Protein AF-A0A8T7BFE9-F1 (afdb_monomer_lite)

pLDDT: mean 94.07, std 6.07, range [50.09, 98.31]

Secondary structure (DSSP, 8-state):
--HHHHHHHHTT-BHHHHHHHHHHHS-TTTHHHHHHHHHTTS-HHHHHHHHHHHHHHGGGGSSHHHHHSBHHHHHHHHHHHHHHHHHHTT----HHHHHHHHHHHHHHHHHHHTT-HHHHHHHH-TT--

Sequence (129 aa):
MDLDKIKQQYQGATLAELINSHMKTLYKEILPQVIRGTLIEFETDQIKRLEPYIDEYINNWQNPDVLGNDLAEIYEQAIADTRSFIELNNISLSDKRIFDVFHVTTLKLTQQAYHNPKLMELIKNPHSN

Structure (mmCIF, N/CA/C/O backbone):
data_AF-A0A8T7BFE9-F1
#
_entry.id   AF-A0A8T7BFE9-F1
#
loop_
_atom_site.group_PDB
_atom_site.id
_atom_site.type_symbol
_atom_site.label_atom_id
_atom_site.label_alt_id
_atom_site.label_comp_id
_atom_site.label_asym_id
_atom_site.label_entity_id
_atom_site.label_seq_id
_atom_site.pdbx_PDB_ins_code
_atom_site.Cartn_x
_atom_site.Cartn_y
_atom_site.Cartn_z
_atom_site.occupancy
_atom_site.B_iso_or_equiv
_atom_site.auth_seq_id
_atom_site.auth_comp_id
_atom_site.auth_asym_id
_atom_site.auth_atom_id
_atom_site.pdbx_PDB_model_num
ATOM 1 N N . MET A 1 1 ? 11.015 -14.024 -3.332 1.00 86.31 1 MET A N 1
ATOM 2 C CA . MET A 1 1 ? 10.023 -13.770 -2.266 1.00 86.31 1 MET A CA 1
ATOM 3 C C . MET A 1 1 ? 8.718 -14.383 -2.735 1.00 86.31 1 MET A C 1
ATOM 5 O O . MET A 1 1 ? 8.504 -14.377 -3.936 1.00 86.31 1 MET A O 1
ATOM 9 N N . ASP A 1 2 ? 7.919 -14.952 -1.843 1.00 91.50 2 ASP A N 1
ATOM 10 C CA . ASP A 1 2 ? 6.710 -15.704 -2.197 1.00 91.50 2 ASP A CA 1
ATOM 11 C C . ASP A 1 2 ? 5.479 -14.890 -1.769 1.00 91.50 2 ASP A C 1
ATOM 13 O O . ASP A 1 2 ? 5.242 -14.721 -0.571 1.00 91.50 2 ASP A O 1
ATOM 17 N N . LEU A 1 3 ? 4.772 -14.310 -2.744 1.00 92.62 3 LEU A N 1
ATOM 18 C CA . LEU A 1 3 ? 3.634 -13.415 -2.496 1.00 92.62 3 LEU A CA 1
ATOM 19 C C . LEU A 1 3 ? 2.436 -14.171 -1.911 1.00 92.62 3 LEU A C 1
ATOM 21 O O . LEU A 1 3 ? 1.738 -13.632 -1.056 1.00 92.62 3 LEU A O 1
ATOM 25 N N . ASP A 1 4 ? 2.251 -15.439 -2.282 1.00 92.75 4 ASP A N 1
ATOM 26 C CA . ASP A 1 4 ? 1.154 -16.256 -1.762 1.00 92.75 4 ASP A CA 1
ATOM 27 C C . ASP A 1 4 ? 1.360 -16.552 -0.278 1.00 92.75 4 ASP A C 1
ATOM 29 O O . ASP A 1 4 ? 0.429 -16.443 0.520 1.00 92.75 4 ASP A O 1
ATOM 33 N N . LYS A 1 5 ? 2.600 -16.846 0.137 1.00 93.25 5 LYS A N 1
ATOM 34 C CA . LYS A 1 5 ? 2.920 -17.000 1.566 1.00 93.25 5 LYS A CA 1
ATOM 35 C C . LYS A 1 5 ? 2.712 -15.718 2.360 1.00 93.25 5 LYS A C 1
ATOM 37 O O . LYS A 1 5 ? 2.290 -15.797 3.508 1.00 93.25 5 LYS A O 1
ATOM 42 N N . ILE A 1 6 ? 3.002 -14.557 1.774 1.00 93.56 6 ILE A N 1
ATOM 43 C CA . ILE A 1 6 ? 2.767 -13.264 2.428 1.00 93.56 6 ILE A CA 1
ATOM 44 C C . ILE A 1 6 ? 1.268 -13.007 2.576 1.00 93.56 6 ILE A C 1
ATOM 46 O O . ILE A 1 6 ? 0.833 -12.634 3.661 1.00 93.56 6 ILE A O 1
ATOM 50 N N . LYS A 1 7 ? 0.463 -13.298 1.546 1.00 94.62 7 LYS A N 1
ATOM 51 C CA . LYS A 1 7 ? -1.002 -13.227 1.632 1.00 94.62 7 LYS A CA 1
ATOM 52 C C . LYS A 1 7 ? -1.532 -14.014 2.835 1.00 94.62 7 LYS A C 1
ATOM 54 O O . LYS A 1 7 ? -2.339 -13.494 3.595 1.00 94.62 7 LYS A O 1
ATOM 59 N N . GLN A 1 8 ? -1.042 -15.240 3.049 1.00 94.69 8 GLN A N 1
ATOM 60 C CA . GLN A 1 8 ? -1.455 -16.058 4.200 1.00 94.69 8 GLN A CA 1
ATOM 61 C C . GLN A 1 8 ? -1.099 -15.416 5.551 1.00 94.69 8 GLN A C 1
ATOM 63 O O . GLN A 1 8 ? -1.831 -15.592 6.517 1.00 94.69 8 GLN A O 1
ATOM 68 N N . GLN A 1 9 ? -0.002 -14.655 5.636 1.00 93.94 9 GLN A N 1
ATOM 69 C CA . GLN A 1 9 ? 0.392 -13.959 6.870 1.00 93.94 9 GLN A CA 1
ATOM 70 C C . GLN A 1 9 ? -0.526 -12.782 7.219 1.00 93.94 9 GLN A C 1
ATOM 72 O O . GLN A 1 9 ? -0.526 -12.344 8.367 1.00 93.94 9 GLN A O 1
ATOM 77 N N . TYR A 1 10 ? -1.286 -12.270 6.250 1.00 95.44 10 TYR A N 1
ATOM 78 C CA . TYR A 1 10 ? -2.199 -11.145 6.438 1.00 95.44 10 TYR A CA 1
ATOM 79 C C . TYR A 1 10 ? -3.642 -11.549 6.747 1.00 95.44 10 TYR A C 1
ATOM 81 O O . TYR A 1 10 ? -4.444 -10.680 7.078 1.00 95.44 10 TYR A O 1
ATOM 89 N N . GLN A 1 11 ? -3.973 -12.840 6.678 1.00 95.00 11 GLN A N 1
ATOM 90 C CA . GLN A 1 11 ? -5.331 -13.318 6.940 1.00 95.00 11 GLN A CA 1
ATOM 91 C C . GLN A 1 11 ? -5.793 -12.991 8.360 1.00 95.00 11 GLN A C 1
ATOM 93 O O . GLN A 1 11 ? -5.071 -13.223 9.333 1.00 95.00 11 GLN A O 1
ATOM 98 N N . GLY A 1 12 ? -7.028 -12.504 8.471 1.00 93.50 12 GLY A N 1
ATOM 99 C CA . GLY A 1 12 ? -7.676 -12.194 9.741 1.00 93.50 12 GLY A CA 1
ATOM 100 C C . GLY A 1 12 ? -7.223 -10.887 10.391 1.00 93.50 12 GLY A C 1
ATOM 101 O O . GLY A 1 12 ? -7.741 -10.551 11.453 1.00 93.50 12 GLY A O 1
ATOM 102 N N . ALA A 1 13 ? -6.284 -10.159 9.781 1.00 96.44 13 ALA A N 1
ATOM 103 C CA . ALA A 1 13 ? -5.974 -8.780 10.140 1.00 96.44 13 ALA A CA 1
ATOM 104 C C . ALA A 1 13 ? -6.679 -7.825 9.174 1.00 96.44 13 ALA A C 1
ATOM 106 O O . ALA A 1 13 ? -6.966 -8.184 8.038 1.00 96.44 13 ALA A O 1
ATOM 107 N N . THR A 1 14 ? -6.901 -6.589 9.597 1.00 97.56 14 THR A N 1
ATOM 108 C CA . THR A 1 14 ? -7.450 -5.517 8.757 1.00 97.56 14 THR A CA 1
ATOM 109 C C . THR A 1 14 ? -6.370 -4.523 8.332 1.00 97.56 14 THR A C 1
ATOM 111 O O . THR A 1 14 ? -5.308 -4.408 8.960 1.00 97.56 14 THR A O 1
ATOM 114 N N . LEU A 1 15 ? -6.639 -3.742 7.281 1.00 97.44 15 LEU A N 1
ATOM 115 C CA . LEU A 1 15 ? -5.752 -2.638 6.901 1.00 97.44 15 LEU A CA 1
ATOM 116 C C . LEU A 1 15 ? -5.613 -1.618 8.040 1.00 97.44 15 LEU A C 1
ATOM 118 O O . LEU A 1 15 ? -4.502 -1.174 8.334 1.00 97.44 15 LEU A O 1
ATOM 122 N N . ALA A 1 16 ? -6.708 -1.290 8.728 1.00 97.25 16 ALA A N 1
ATOM 123 C CA . ALA A 1 16 ? -6.684 -0.408 9.890 1.00 97.25 16 ALA A CA 1
ATOM 124 C C . ALA A 1 16 ? -5.740 -0.914 10.996 1.00 97.25 16 ALA A C 1
ATOM 126 O O . ALA A 1 16 ? -4.972 -0.131 11.561 1.00 97.25 16 ALA A O 1
ATOM 127 N N . GLU A 1 17 ? -5.746 -2.213 11.302 1.00 97.38 17 GLU A N 1
ATOM 128 C CA . GLU A 1 17 ? -4.844 -2.807 12.297 1.00 97.38 17 GLU A CA 1
ATOM 129 C C . GLU A 1 17 ? -3.375 -2.726 11.881 1.00 97.38 17 GLU A C 1
ATOM 131 O O . GLU A 1 17 ? -2.527 -2.391 12.716 1.00 97.38 17 GLU A O 1
ATOM 136 N N . LEU A 1 18 ? -3.065 -2.949 10.599 1.00 97.19 18 LEU A N 1
ATOM 137 C CA . LEU A 1 18 ? -1.708 -2.777 10.079 1.00 97.19 18 LEU A CA 1
ATOM 138 C C . LEU A 1 18 ? -1.227 -1.332 10.246 1.00 97.19 18 LEU A C 1
ATOM 140 O O . LEU A 1 18 ? -0.138 -1.102 10.774 1.00 97.19 18 LEU A O 1
ATOM 144 N N . ILE A 1 19 ? -2.042 -0.351 9.850 1.00 97.06 19 ILE A N 1
ATOM 145 C CA . ILE A 1 19 ? -1.670 1.063 9.978 1.00 97.06 19 ILE A CA 1
ATOM 146 C C . ILE A 1 19 ? -1.527 1.454 11.452 1.00 97.06 19 ILE A C 1
ATOM 148 O O . ILE A 1 19 ? -0.543 2.093 11.822 1.00 97.06 19 ILE A O 1
ATOM 152 N N . ASN A 1 20 ? -2.428 1.006 12.329 1.00 95.25 20 ASN A N 1
ATOM 153 C CA . ASN A 1 20 ? -2.288 1.213 13.771 1.00 95.25 20 ASN A CA 1
ATOM 154 C C . ASN A 1 20 ? -1.001 0.578 14.330 1.00 95.25 20 ASN A C 1
ATOM 156 O O . ASN A 1 20 ? -0.361 1.161 15.208 1.00 95.25 20 ASN A O 1
ATOM 160 N N . SER A 1 21 ? -0.597 -0.594 13.834 1.00 95.50 21 SER A N 1
ATOM 161 C CA . SER A 1 21 ? 0.668 -1.241 14.199 1.00 95.50 21 SER A CA 1
ATOM 162 C C . SER A 1 21 ? 1.879 -0.414 13.755 1.00 95.50 21 SER A C 1
ATOM 164 O O . SER A 1 21 ? 2.780 -0.154 14.560 1.00 95.50 21 SER A O 1
ATOM 166 N N . HIS A 1 22 ? 1.873 0.097 12.519 1.00 95.56 22 HIS A N 1
ATOM 167 C CA . HIS A 1 22 ? 2.895 1.035 12.052 1.00 95.56 22 HIS A CA 1
ATOM 168 C C . HIS A 1 22 ? 2.953 2.278 12.934 1.00 95.56 22 HIS A C 1
ATOM 170 O O . HIS A 1 22 ? 4.030 2.655 13.372 1.00 95.56 22 HIS A O 1
ATOM 176 N N . MET A 1 23 ? 1.814 2.879 13.281 1.00 93.12 23 MET A N 1
ATOM 177 C CA . MET A 1 23 ? 1.792 4.090 14.109 1.00 93.12 23 MET A CA 1
ATOM 178 C C . MET A 1 23 ? 2.303 3.874 15.543 1.00 93.12 23 MET A C 1
ATOM 180 O O . MET A 1 23 ? 2.719 4.828 16.202 1.00 93.12 23 MET A O 1
ATOM 184 N N . LYS A 1 24 ? 2.258 2.636 16.050 1.00 91.69 24 LYS A N 1
ATOM 185 C CA . LYS A 1 24 ? 2.822 2.262 17.358 1.00 91.69 24 LYS A CA 1
ATOM 186 C C . LYS A 1 24 ? 4.335 2.042 17.312 1.00 91.69 24 LYS A C 1
ATOM 188 O O . LYS A 1 24 ? 4.982 2.140 18.351 1.00 91.69 24 LYS A O 1
ATOM 193 N N . THR A 1 25 ? 4.884 1.702 16.148 1.00 90.00 25 THR A N 1
ATOM 194 C CA . THR A 1 25 ? 6.267 1.213 15.995 1.00 90.00 25 THR A CA 1
ATOM 195 C C . THR A 1 25 ? 7.170 2.165 15.213 1.00 90.00 25 THR A C 1
ATOM 197 O O . THR A 1 25 ? 8.373 2.208 15.458 1.00 90.00 25 THR A O 1
ATOM 200 N N . LEU A 1 26 ? 6.605 2.950 14.298 1.00 89.19 26 LEU A N 1
ATOM 201 C CA . LEU A 1 26 ? 7.293 3.910 13.448 1.00 89.19 26 LEU A CA 1
ATOM 202 C C . LEU A 1 26 ? 6.890 5.324 13.848 1.00 89.19 26 LEU A C 1
ATOM 204 O O . LEU A 1 26 ? 5.716 5.675 13.831 1.00 89.19 26 LEU A O 1
ATOM 208 N N . TYR A 1 27 ? 7.875 6.160 14.160 1.00 87.88 27 TYR A N 1
ATOM 209 C CA . TYR A 1 27 ? 7.638 7.573 14.430 1.00 87.88 27 TYR A CA 1
ATOM 210 C C . TYR A 1 27 ? 7.393 8.356 13.135 1.00 87.88 27 TYR A C 1
ATOM 212 O O . TYR A 1 27 ? 7.924 8.037 12.066 1.00 87.88 27 TYR A O 1
ATOM 220 N N . LYS A 1 28 ? 6.624 9.440 13.237 1.00 87.38 28 LYS A N 1
ATOM 221 C CA . LYS A 1 28 ? 6.295 10.322 12.111 1.00 87.38 28 LYS A CA 1
ATOM 222 C C . LYS A 1 28 ? 7.544 10.813 11.368 1.00 87.38 28 LYS A C 1
ATOM 224 O O . LYS A 1 28 ? 7.543 10.906 10.143 1.00 87.38 28 LYS A O 1
ATOM 229 N N . GLU A 1 29 ? 8.608 11.107 12.106 1.00 89.81 29 GLU A N 1
ATOM 230 C CA . GLU A 1 29 ? 9.865 11.670 11.614 1.00 89.81 29 GLU A CA 1
ATOM 231 C C . GLU A 1 29 ? 10.700 10.660 10.815 1.00 89.81 29 GLU A C 1
ATOM 233 O O . GLU A 1 29 ? 11.506 11.062 9.971 1.00 89.81 29 GLU A O 1
ATOM 238 N N . ILE A 1 30 ? 10.516 9.354 11.054 1.00 90.81 30 ILE A N 1
ATOM 239 C CA . ILE A 1 30 ? 11.295 8.309 10.378 1.00 90.81 30 ILE A CA 1
ATOM 240 C C . ILE A 1 30 ? 10.600 7.761 9.131 1.00 90.81 30 ILE A C 1
ATOM 242 O O . ILE A 1 30 ? 11.280 7.281 8.228 1.00 90.81 30 ILE A O 1
ATOM 246 N N . LEU A 1 31 ? 9.275 7.900 9.018 1.00 92.00 31 LEU A N 1
ATOM 247 C CA . LEU A 1 31 ? 8.506 7.414 7.865 1.00 92.00 31 LEU A CA 1
ATOM 248 C C . LEU A 1 31 ? 9.054 7.872 6.500 1.00 92.00 31 LEU A C 1
ATOM 250 O O . LEU A 1 31 ? 9.231 7.008 5.641 1.00 92.00 31 LEU A O 1
ATOM 254 N N . PRO A 1 32 ? 9.404 9.158 6.278 1.00 93.12 32 PRO A N 1
ATOM 255 C CA . PRO A 1 32 ? 9.989 9.581 5.004 1.00 93.12 32 PRO A CA 1
ATOM 256 C C . PRO A 1 32 ? 11.299 8.854 4.676 1.00 93.12 32 PRO A C 1
ATOM 258 O O . PRO A 1 32 ? 11.569 8.548 3.517 1.00 93.12 32 PRO A O 1
ATOM 261 N N . GLN A 1 33 ? 12.112 8.560 5.697 1.00 93.88 33 GLN A N 1
ATOM 262 C CA . GLN A 1 33 ? 13.382 7.854 5.527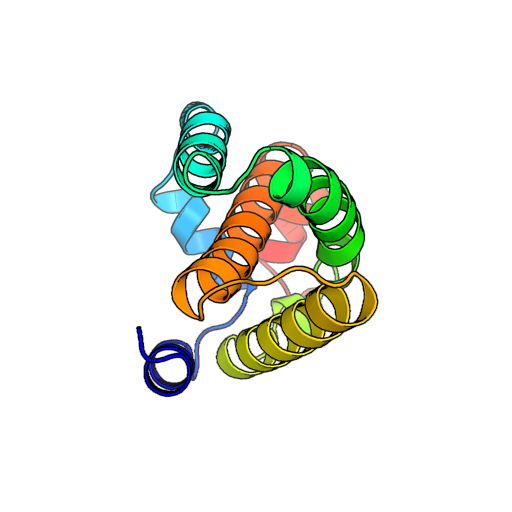 1.00 93.88 33 GLN A CA 1
ATOM 263 C C . GLN A 1 33 ? 13.157 6.376 5.214 1.00 93.88 33 GLN A C 1
ATOM 265 O O . GLN A 1 33 ? 13.834 5.847 4.338 1.00 93.88 33 GLN A O 1
ATOM 270 N N . VAL A 1 34 ? 12.190 5.729 5.872 1.00 94.31 34 VAL A N 1
ATOM 271 C CA . VAL A 1 34 ? 11.827 4.332 5.593 1.00 94.31 34 VAL A CA 1
ATOM 272 C C . VAL A 1 34 ? 11.280 4.200 4.174 1.00 94.31 34 VAL A C 1
ATOM 274 O O . VAL A 1 34 ? 11.785 3.379 3.419 1.00 94.31 34 VAL A O 1
ATOM 277 N N . ILE A 1 35 ? 10.338 5.062 3.771 1.00 94.62 35 ILE A N 1
ATOM 278 C CA . ILE A 1 35 ? 9.778 5.077 2.409 1.00 94.62 35 ILE A CA 1
ATOM 279 C C . ILE A 1 35 ? 10.894 5.245 1.374 1.00 94.62 35 ILE A C 1
ATOM 281 O O . ILE A 1 35 ? 11.000 4.459 0.432 1.00 94.62 35 ILE A O 1
ATOM 285 N N . ARG A 1 36 ? 11.779 6.230 1.573 1.00 93.38 36 ARG A N 1
ATOM 286 C CA . ARG A 1 36 ? 12.926 6.447 0.685 1.00 93.38 36 ARG A CA 1
ATOM 287 C C . ARG A 1 36 ? 13.873 5.245 0.668 1.00 93.38 36 ARG A C 1
ATOM 289 O O . ARG A 1 36 ? 14.366 4.886 -0.395 1.00 93.38 36 ARG A O 1
ATOM 296 N N . GLY A 1 37 ? 14.120 4.628 1.820 1.00 93.94 37 GLY A N 1
ATOM 297 C CA . GLY A 1 37 ? 14.942 3.426 1.949 1.00 93.94 37 GLY A CA 1
ATOM 298 C C . GLY A 1 37 ? 14.341 2.213 1.238 1.00 93.94 37 GLY A C 1
ATOM 299 O O . GLY A 1 37 ? 15.082 1.406 0.695 1.00 93.94 37 GLY A O 1
ATOM 300 N N . THR A 1 38 ? 13.014 2.100 1.167 1.00 93.75 38 THR A N 1
ATOM 301 C CA . THR A 1 38 ? 12.343 1.065 0.369 1.00 93.75 38 THR A CA 1
ATOM 302 C C . THR A 1 38 ? 12.473 1.336 -1.132 1.00 93.75 38 THR A C 1
ATOM 304 O O . THR A 1 38 ? 12.679 0.405 -1.910 1.00 93.75 38 THR A O 1
ATOM 307 N N . LEU A 1 39 ? 12.400 2.606 -1.541 1.00 92.88 39 LEU A N 1
ATOM 308 C CA . LEU A 1 39 ? 12.459 3.017 -2.947 1.00 92.88 39 LEU A CA 1
ATOM 309 C C . LEU A 1 39 ? 13.882 3.120 -3.521 1.00 92.88 39 LEU A C 1
ATOM 311 O O . LEU A 1 39 ? 14.025 3.145 -4.738 1.00 92.88 39 LEU A O 1
ATOM 315 N N . ILE A 1 40 ? 14.934 3.156 -2.692 1.00 92.69 40 ILE A N 1
ATOM 316 C CA . ILE A 1 40 ? 16.327 3.371 -3.146 1.00 92.69 40 ILE A CA 1
ATOM 317 C C . ILE A 1 40 ? 16.817 2.322 -4.147 1.00 92.69 40 ILE A C 1
ATOM 319 O O . ILE A 1 40 ? 17.721 2.571 -4.935 1.00 92.69 40 ILE A O 1
ATOM 323 N N . GLU A 1 41 ? 16.203 1.149 -4.113 1.00 87.94 41 GLU A N 1
ATOM 324 C CA . GLU A 1 41 ? 16.579 0.017 -4.938 1.00 87.94 41 GLU A CA 1
ATOM 325 C C . GLU A 1 41 ? 15.743 -0.120 -6.226 1.00 87.94 41 GLU A C 1
ATOM 327 O O . GLU A 1 41 ? 15.774 -1.161 -6.893 1.00 87.94 41 GLU A O 1
ATOM 332 N N . PHE A 1 42 ? 14.914 0.880 -6.517 1.00 94.44 42 PHE A N 1
ATOM 333 C CA . PHE A 1 42 ? 14.204 1.006 -7.780 1.00 94.44 42 PHE A CA 1
ATOM 334 C C . PHE A 1 42 ? 15.019 1.881 -8.727 1.00 94.44 42 PHE A C 1
ATOM 336 O O . PHE A 1 42 ? 15.694 2.826 -8.315 1.00 94.44 42 PHE A O 1
ATOM 343 N N . GLU A 1 43 ? 14.908 1.604 -10.020 1.00 94.62 43 GLU A N 1
ATOM 344 C CA . GLU A 1 43 ? 15.496 2.469 -11.035 1.00 94.62 43 GLU A CA 1
ATOM 345 C C . GLU A 1 43 ? 14.794 3.832 -11.045 1.00 94.62 43 GLU A C 1
ATOM 347 O O . GLU A 1 43 ? 13.589 3.938 -10.806 1.00 94.62 43 GLU A O 1
ATOM 352 N N . THR A 1 44 ? 15.523 4.894 -11.393 1.00 93.44 44 THR A N 1
ATOM 353 C CA . THR A 1 44 ? 14.983 6.268 -11.364 1.00 93.44 44 THR A CA 1
ATOM 354 C C . THR A 1 44 ? 13.700 6.412 -12.191 1.00 93.44 44 THR A C 1
ATOM 356 O O . THR A 1 44 ? 12.754 7.076 -11.767 1.00 93.44 44 THR A O 1
ATOM 359 N N . ASP A 1 45 ? 13.629 5.767 -13.355 1.00 93.94 45 ASP A N 1
ATOM 360 C CA . ASP A 1 45 ? 12.440 5.830 -14.209 1.00 93.94 45 ASP A CA 1
ATOM 361 C C . ASP A 1 45 ? 11.280 4.965 -13.696 1.00 93.94 45 ASP A C 1
ATOM 363 O O . ASP A 1 45 ? 10.124 5.274 -13.987 1.00 93.94 45 ASP A O 1
ATOM 367 N N . GLN A 1 46 ? 11.555 3.932 -12.890 1.00 95.06 46 GLN A N 1
ATOM 368 C CA . GLN A 1 46 ? 10.515 3.191 -12.170 1.00 95.06 46 GLN A CA 1
ATOM 369 C C . GLN A 1 46 ? 9.902 4.080 -11.087 1.00 95.06 46 GLN A C 1
ATOM 371 O O . GLN A 1 46 ? 8.682 4.204 -11.028 1.00 95.06 46 GLN A O 1
ATOM 376 N N . ILE A 1 47 ? 10.737 4.757 -10.288 1.00 94.25 47 ILE A N 1
ATOM 377 C CA . ILE A 1 47 ? 10.295 5.663 -9.215 1.00 94.25 47 ILE A CA 1
ATOM 378 C C . ILE A 1 47 ? 9.391 6.764 -9.777 1.00 94.25 47 ILE A C 1
ATOM 380 O O . ILE A 1 47 ? 8.274 6.934 -9.298 1.00 94.25 47 ILE A O 1
ATOM 384 N N . LYS A 1 48 ? 9.810 7.439 -10.857 1.00 94.12 48 LYS A N 1
ATOM 385 C CA . LYS A 1 48 ? 9.026 8.513 -11.500 1.00 94.12 48 LYS A CA 1
ATOM 386 C C . LYS A 1 48 ? 7.619 8.092 -11.935 1.00 94.12 48 LYS A C 1
ATOM 388 O O . LYS A 1 48 ? 6.754 8.950 -12.070 1.00 94.12 48 LYS A O 1
ATOM 393 N N . ARG A 1 49 ? 7.403 6.804 -12.215 1.00 95.06 49 ARG A N 1
ATOM 394 C CA . ARG A 1 49 ? 6.099 6.258 -12.624 1.00 95.06 49 ARG A CA 1
ATOM 395 C C . ARG A 1 49 ? 5.315 5.711 -11.436 1.00 95.06 49 ARG A C 1
ATOM 397 O O . ARG A 1 49 ? 4.106 5.900 -11.369 1.00 95.06 49 ARG A O 1
ATOM 404 N N . LEU A 1 50 ? 6.001 5.050 -10.506 1.00 95.06 50 LEU A N 1
ATOM 405 C CA . LEU A 1 50 ? 5.390 4.419 -9.340 1.00 95.06 50 LEU A CA 1
ATOM 406 C C . LEU A 1 50 ? 4.980 5.432 -8.273 1.00 95.06 50 LEU A C 1
ATOM 408 O O . LEU A 1 50 ? 3.943 5.239 -7.657 1.00 95.06 50 LEU A O 1
ATOM 412 N N . GLU A 1 51 ? 5.743 6.503 -8.046 1.00 94.38 51 GLU A N 1
ATOM 413 C CA . GLU A 1 51 ? 5.390 7.497 -7.026 1.00 94.38 51 GLU A CA 1
ATOM 414 C C . GLU A 1 51 ? 4.023 8.149 -7.290 1.00 94.38 51 GLU A C 1
ATOM 416 O O . GLU A 1 51 ? 3.183 8.056 -6.392 1.00 94.38 51 GLU A O 1
ATOM 421 N N . PRO A 1 52 ? 3.740 8.704 -8.492 1.00 95.94 52 PRO A N 1
ATOM 422 C CA . PRO A 1 52 ? 2.418 9.248 -8.801 1.00 95.94 52 PRO A CA 1
ATOM 423 C C . PRO A 1 52 ? 1.312 8.195 -8.719 1.00 95.94 52 PRO A C 1
ATOM 425 O O . PRO A 1 52 ? 0.253 8.466 -8.164 1.00 95.94 52 PRO A O 1
ATOM 428 N N . TYR A 1 53 ? 1.574 6.983 -9.222 1.00 96.94 53 TYR A N 1
ATOM 429 C CA . TYR A 1 53 ? 0.626 5.872 -9.140 1.00 96.94 53 TYR A CA 1
ATOM 430 C C . TYR A 1 53 ? 0.260 5.548 -7.687 1.00 96.94 53 TYR A C 1
ATOM 432 O O . TYR A 1 53 ? -0.918 5.456 -7.362 1.00 96.94 53 TYR A O 1
ATOM 440 N N . ILE A 1 54 ? 1.248 5.423 -6.797 1.00 97.00 54 ILE A N 1
ATOM 441 C CA . ILE A 1 54 ? 1.016 5.139 -5.377 1.00 97.00 54 ILE A CA 1
ATOM 442 C C . ILE A 1 54 ? 0.245 6.288 -4.713 1.00 97.00 54 ILE A C 1
ATOM 444 O O . ILE A 1 54 ? -0.670 6.034 -3.927 1.00 97.00 54 ILE A O 1
ATOM 448 N N . ASP A 1 55 ? 0.607 7.539 -5.015 1.00 95.56 55 ASP A N 1
ATOM 449 C CA . ASP A 1 55 ? -0.040 8.728 -4.445 1.00 95.56 55 ASP A CA 1
ATOM 450 C C . ASP A 1 55 ? -1.503 8.878 -4.878 1.00 95.56 55 ASP A C 1
ATOM 452 O O . ASP A 1 55 ? -2.319 9.410 -4.124 1.00 95.56 55 ASP A O 1
ATOM 456 N N . GLU A 1 56 ? -1.859 8.389 -6.064 1.00 96.38 56 GLU A N 1
ATOM 457 C CA . GLU A 1 56 ? -3.245 8.327 -6.518 1.00 96.38 56 GLU A CA 1
ATOM 458 C C . GLU A 1 56 ? -3.976 7.112 -5.928 1.00 96.38 56 GLU A C 1
ATOM 460 O O . GLU A 1 56 ? -5.053 7.258 -5.344 1.00 96.38 56 GLU A O 1
ATOM 465 N N . TYR A 1 57 ? -3.365 5.928 -6.015 1.00 96.81 57 TYR A N 1
ATOM 466 C CA . TYR A 1 57 ? -3.955 4.649 -5.616 1.00 96.81 57 TYR A CA 1
ATOM 467 C C . TYR A 1 57 ? -4.335 4.606 -4.132 1.00 96.81 57 TYR A C 1
ATOM 469 O O . TYR A 1 57 ? -5.386 4.079 -3.769 1.00 96.81 57 TYR A O 1
ATOM 477 N N . ILE A 1 58 ? -3.523 5.210 -3.262 1.00 96.12 58 ILE A N 1
ATOM 478 C CA . ILE A 1 58 ? -3.773 5.278 -1.815 1.00 96.12 58 ILE A CA 1
ATOM 479 C C . ILE A 1 58 ? -5.129 5.904 -1.451 1.00 96.12 58 ILE A C 1
ATOM 481 O O . ILE A 1 58 ? -5.681 5.608 -0.390 1.00 96.12 58 ILE A O 1
ATOM 485 N N . ASN A 1 59 ? -5.697 6.755 -2.311 1.00 95.00 59 ASN A N 1
ATOM 486 C CA . ASN A 1 59 ? -6.999 7.373 -2.059 1.00 95.00 59 ASN A CA 1
ATOM 487 C C . ASN A 1 59 ? -8.131 6.333 -2.050 1.00 95.00 59 ASN A C 1
ATOM 489 O O . ASN A 1 59 ? -9.113 6.511 -1.330 1.00 95.00 59 ASN A O 1
ATOM 493 N N . ASN A 1 60 ? -7.953 5.204 -2.745 1.00 95.62 60 ASN A N 1
ATOM 494 C CA . ASN A 1 60 ? -8.897 4.086 -2.739 1.00 95.62 60 ASN A CA 1
ATOM 495 C C . ASN A 1 60 ? -8.991 3.403 -1.365 1.00 95.62 60 ASN A C 1
ATOM 497 O O . A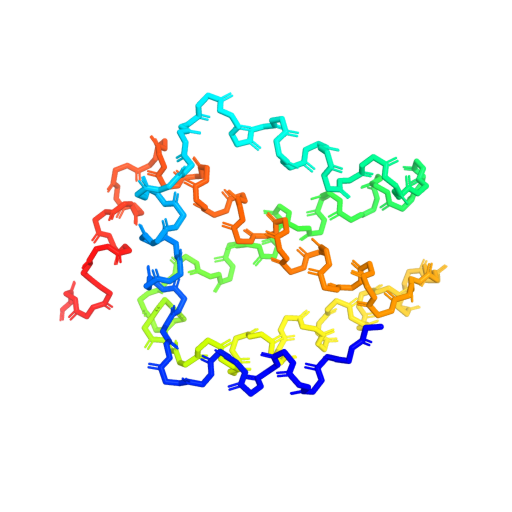SN A 1 60 ? -9.956 2.692 -1.104 1.00 95.62 60 ASN A O 1
ATOM 501 N N . TRP A 1 61 ? -8.010 3.608 -0.479 1.00 96.56 61 TRP A N 1
ATOM 502 C CA . TRP A 1 61 ? -7.962 2.986 0.848 1.00 96.56 61 TRP A CA 1
ATOM 503 C C . TRP A 1 61 ? -8.518 3.866 1.968 1.00 96.56 61 TRP A C 1
ATOM 505 O O . TRP A 1 61 ? -8.679 3.396 3.088 1.00 96.56 61 TRP A O 1
ATOM 515 N N . GLN A 1 62 ? -8.823 5.139 1.703 1.00 94.00 62 GLN A N 1
ATOM 516 C CA . GLN A 1 62 ? -9.259 6.098 2.727 1.00 94.00 62 GLN A CA 1
ATOM 517 C C . GLN A 1 62 ? -10.776 6.061 2.965 1.00 94.00 62 GLN A C 1
ATOM 519 O O . GLN A 1 62 ? -11.427 7.101 3.059 1.00 94.00 62 GLN A O 1
ATOM 524 N N . ASN A 1 63 ? -11.356 4.865 3.049 1.00 93.50 63 ASN A N 1
ATOM 525 C CA . ASN A 1 63 ? -12.773 4.679 3.348 1.00 93.50 63 ASN A CA 1
ATOM 526 C C . ASN A 1 63 ? -12.979 3.551 4.380 1.00 93.50 63 ASN A C 1
ATOM 528 O O . ASN A 1 63 ? -12.120 2.673 4.492 1.00 93.50 63 ASN A O 1
ATOM 532 N N . PRO A 1 64 ? -14.085 3.585 5.148 1.00 93.25 64 PRO A N 1
ATOM 533 C CA . PRO A 1 64 ? -14.327 2.635 6.234 1.00 93.25 64 PRO A CA 1
ATOM 534 C C . PRO A 1 64 ? -14.352 1.175 5.765 1.00 93.25 64 PRO A C 1
ATOM 536 O O . PRO A 1 64 ? -13.763 0.318 6.422 1.00 93.25 64 PRO A O 1
ATOM 539 N N . ASP A 1 65 ? -14.968 0.908 4.609 1.00 93.88 65 ASP A N 1
ATOM 540 C CA . ASP A 1 65 ? -15.139 -0.448 4.081 1.00 93.88 65 ASP A CA 1
ATOM 541 C C . ASP A 1 65 ? -13.784 -1.096 3.775 1.00 93.88 65 ASP A C 1
ATOM 543 O O . ASP A 1 65 ? -13.514 -2.212 4.209 1.00 93.88 65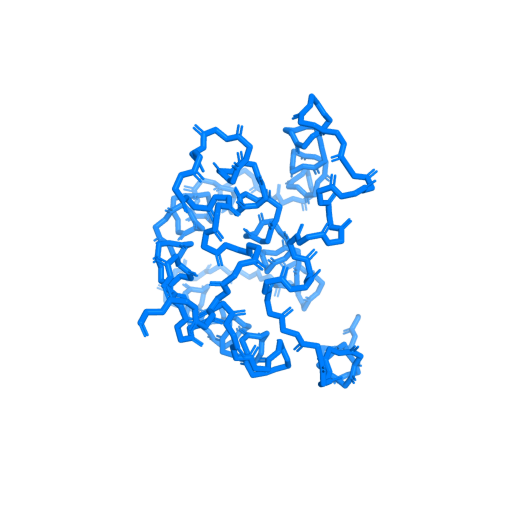 ASP A O 1
ATOM 547 N N . VAL A 1 66 ? -12.887 -0.372 3.097 1.00 95.94 66 VAL A N 1
ATOM 548 C CA . VAL A 1 66 ? -11.541 -0.869 2.775 1.00 95.94 66 VAL A CA 1
ATOM 549 C C . VAL A 1 66 ? -10.660 -0.969 4.020 1.00 95.94 66 VAL A C 1
ATOM 551 O O . VAL A 1 66 ? -9.906 -1.930 4.164 1.00 95.94 66 VAL A O 1
ATOM 554 N N . LEU A 1 67 ? -10.752 -0.005 4.940 1.00 96.50 67 LEU A N 1
ATOM 555 C CA . LEU A 1 67 ? -9.969 -0.023 6.179 1.00 96.50 67 LEU A CA 1
ATOM 556 C C . LEU A 1 67 ? -10.349 -1.188 7.097 1.00 96.50 67 LEU A C 1
ATOM 558 O O . LEU A 1 67 ? -9.473 -1.723 7.778 1.00 96.50 67 LEU A O 1
ATOM 562 N N . GLY A 1 68 ? -11.630 -1.561 7.114 1.00 95.38 68 GLY A N 1
ATOM 563 C CA . GLY A 1 68 ? -12.163 -2.680 7.885 1.00 95.38 68 GLY A CA 1
ATOM 564 C C . GLY A 1 68 ? -12.109 -4.035 7.176 1.00 95.38 68 GLY A C 1
ATOM 565 O O . GLY A 1 68 ? -12.454 -5.032 7.807 1.00 95.38 68 GLY A O 1
ATOM 566 N N . ASN A 1 69 ? -11.702 -4.097 5.902 1.00 95.50 69 ASN A N 1
ATOM 567 C CA . ASN A 1 69 ? -11.640 -5.359 5.166 1.00 95.50 69 ASN A CA 1
ATOM 568 C C . ASN A 1 69 ? -10.418 -6.208 5.554 1.00 95.50 69 ASN A C 1
ATOM 570 O O . ASN A 1 69 ? -9.424 -5.688 6.075 1.00 95.50 69 ASN A O 1
ATOM 574 N N . ASP A 1 70 ? -10.481 -7.507 5.252 1.00 96.81 70 ASP A N 1
ATOM 575 C CA . ASP A 1 70 ? -9.371 -8.436 5.448 1.00 96.81 70 ASP A CA 1
ATOM 576 C C . ASP A 1 70 ? -8.146 -7.994 4.630 1.00 96.81 70 ASP A C 1
ATOM 578 O O . ASP A 1 70 ? -8.195 -7.741 3.421 1.00 96.81 70 ASP A O 1
ATOM 582 N N . LEU A 1 71 ? -7.013 -7.882 5.312 1.00 97.50 71 LEU A N 1
ATOM 583 C CA . LEU A 1 71 ? -5.766 -7.387 4.760 1.00 97.50 71 LEU A CA 1
ATOM 584 C C . LEU A 1 71 ? -5.211 -8.320 3.685 1.00 97.50 71 LEU A C 1
ATOM 586 O O . LEU A 1 71 ? -4.529 -7.835 2.786 1.00 97.50 71 LEU A O 1
ATOM 590 N N . ALA A 1 72 ? -5.497 -9.624 3.729 1.00 97.69 72 ALA A N 1
ATOM 591 C CA . ALA A 1 72 ? -5.104 -10.548 2.672 1.00 97.69 72 ALA A CA 1
ATOM 592 C C . ALA A 1 72 ? -5.848 -10.256 1.361 1.00 97.69 72 ALA A C 1
ATOM 594 O O . ALA A 1 72 ? -5.250 -10.393 0.292 1.00 97.69 72 ALA A O 1
ATOM 595 N N . GLU A 1 73 ? -7.108 -9.815 1.429 1.00 97.31 73 GLU A N 1
ATOM 596 C CA . GLU A 1 73 ? -7.877 -9.381 0.256 1.00 97.31 73 GLU A CA 1
ATOM 597 C C . GLU A 1 73 ? -7.354 -8.048 -0.286 1.00 97.31 73 GLU A C 1
ATOM 599 O O . GLU A 1 73 ? -7.088 -7.925 -1.482 1.00 97.31 73 GLU A O 1
ATOM 604 N N . ILE A 1 74 ? -7.120 -7.067 0.596 1.00 97.94 74 ILE A N 1
ATOM 605 C CA . ILE A 1 74 ? -6.533 -5.776 0.202 1.00 97.94 74 ILE A CA 1
ATOM 606 C C . ILE A 1 74 ? -5.146 -5.969 -0.414 1.00 97.94 74 ILE A C 1
ATOM 608 O O . ILE A 1 74 ? -4.811 -5.338 -1.417 1.00 97.94 74 ILE A O 1
ATOM 612 N N . TYR A 1 75 ? -4.342 -6.855 0.170 1.00 98.31 75 TYR A N 1
ATOM 613 C CA . TYR A 1 75 ? -3.035 -7.229 -0.345 1.00 98.31 75 TYR A CA 1
ATOM 614 C C . TYR A 1 75 ? -3.139 -7.855 -1.737 1.00 98.31 75 TYR A C 1
ATOM 616 O O . TYR A 1 75 ? -2.475 -7.389 -2.658 1.00 98.31 75 TYR A O 1
ATOM 624 N N . GLU A 1 76 ? -3.980 -8.877 -1.915 1.00 97.88 76 GLU A N 1
ATOM 625 C CA . GLU A 1 76 ? -4.165 -9.545 -3.206 1.00 97.88 76 GLU A CA 1
ATOM 626 C C . GLU A 1 76 ? -4.589 -8.562 -4.301 1.00 97.88 76 GLU A C 1
ATOM 628 O O . GLU A 1 76 ? -3.964 -8.527 -5.365 1.00 97.88 76 GLU A O 1
ATOM 633 N N . GLN A 1 77 ? -5.579 -7.715 -4.010 1.00 97.94 77 GLN A N 1
ATOM 634 C CA . GLN A 1 77 ? -6.049 -6.695 -4.940 1.00 97.94 77 GLN A CA 1
ATOM 635 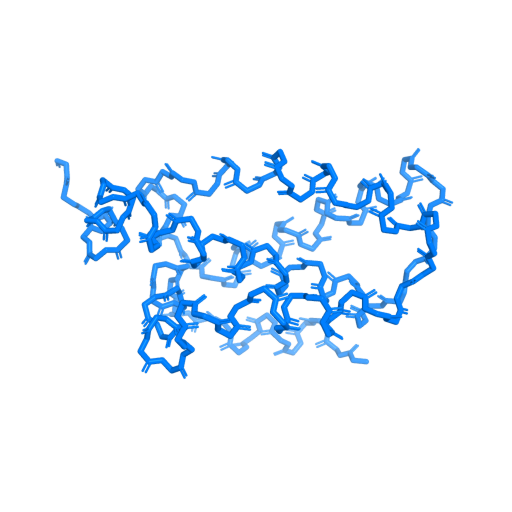C C . GLN A 1 77 ? -4.931 -5.705 -5.290 1.00 97.94 77 GLN A C 1
ATOM 637 O O . GLN A 1 77 ? -4.664 -5.456 -6.461 1.00 97.94 77 GLN A O 1
ATOM 642 N N . ALA A 1 78 ? -4.197 -5.205 -4.293 1.00 98.06 78 ALA A N 1
ATOM 643 C CA . ALA A 1 78 ? -3.107 -4.260 -4.518 1.00 98.06 78 ALA A CA 1
ATOM 644 C C . ALA A 1 78 ? -1.951 -4.845 -5.337 1.00 98.06 78 ALA A C 1
ATOM 646 O O . ALA A 1 78 ? -1.346 -4.141 -6.151 1.00 98.06 78 ALA A O 1
ATOM 647 N N . ILE A 1 79 ? -1.634 -6.127 -5.144 1.00 98.12 79 ILE A N 1
ATOM 648 C CA . ILE A 1 79 ? -0.640 -6.838 -5.951 1.00 98.12 79 ILE A CA 1
ATOM 649 C C . ILE A 1 79 ? -1.134 -6.992 -7.395 1.00 98.12 79 ILE A C 1
ATOM 651 O O . ILE A 1 79 ? -0.359 -6.747 -8.322 1.00 98.12 79 ILE A O 1
ATOM 655 N N . ALA A 1 80 ? -2.404 -7.353 -7.602 1.00 98.00 80 ALA A N 1
ATOM 656 C CA . ALA A 1 80 ? -3.003 -7.477 -8.932 1.00 98.00 80 ALA A CA 1
ATOM 657 C C . ALA A 1 80 ? -3.057 -6.131 -9.679 1.00 98.00 80 ALA A C 1
ATOM 659 O O . ALA A 1 80 ? -2.671 -6.055 -10.850 1.00 98.00 80 ALA A O 1
ATOM 660 N N . ASP A 1 81 ? -3.444 -5.055 -8.995 1.00 98.19 81 ASP A N 1
ATOM 661 C CA . ASP A 1 81 ? -3.507 -3.708 -9.569 1.00 98.19 81 ASP A CA 1
ATOM 662 C C . ASP A 1 81 ? -2.113 -3.175 -9.896 1.00 98.19 81 ASP A C 1
ATOM 664 O O . ASP A 1 81 ? -1.880 -2.639 -10.981 1.00 98.19 81 ASP A O 1
ATOM 668 N N . THR A 1 82 ? -1.141 -3.420 -9.013 1.00 97.94 82 THR A N 1
ATOM 669 C CA . THR A 1 82 ? 0.260 -3.069 -9.275 1.00 97.94 82 THR A CA 1
ATOM 670 C C . THR A 1 82 ? 0.800 -3.830 -10.483 1.00 97.94 82 THR A C 1
ATOM 672 O O . THR A 1 82 ? 1.467 -3.224 -11.319 1.00 97.94 82 THR A O 1
ATOM 675 N N . ARG A 1 83 ? 0.494 -5.130 -10.619 1.00 97.69 83 ARG A N 1
ATOM 676 C CA . ARG A 1 83 ? 0.865 -5.938 -11.797 1.00 97.69 83 ARG A CA 1
ATOM 677 C C . ARG A 1 83 ? 0.263 -5.373 -13.083 1.00 97.69 83 ARG A C 1
ATOM 679 O O . ARG A 1 83 ? 0.985 -5.147 -14.049 1.00 97.69 83 ARG A O 1
ATOM 686 N N . SER A 1 84 ? -1.023 -5.046 -13.053 1.00 97.94 84 SER A N 1
ATOM 687 C CA . SER A 1 84 ? -1.717 -4.443 -14.194 1.00 97.94 84 SER A CA 1
ATOM 688 C C . SER A 1 84 ? -1.091 -3.100 -14.588 1.00 97.94 84 SER A C 1
ATOM 690 O O . SER A 1 84 ? -0.821 -2.852 -15.763 1.00 97.94 84 SER A O 1
ATOM 692 N N . PHE A 1 85 ? -0.780 -2.243 -13.608 1.00 97.81 85 PHE A N 1
ATOM 693 C CA . PHE A 1 85 ? -0.114 -0.964 -13.847 1.00 97.81 85 PHE A CA 1
ATOM 694 C C . PHE A 1 85 ? 1.264 -1.137 -14.499 1.00 97.81 85 PHE A C 1
ATOM 696 O O . PHE A 1 85 ? 1.566 -0.450 -15.480 1.00 97.81 85 PHE A O 1
ATOM 703 N N . ILE A 1 86 ? 2.109 -2.035 -13.979 1.00 96.75 86 ILE A N 1
ATOM 704 C CA . ILE A 1 86 ? 3.462 -2.221 -14.521 1.00 96.75 86 ILE A CA 1
ATOM 705 C C . ILE A 1 86 ? 3.435 -2.824 -15.927 1.00 96.75 86 ILE A C 1
ATOM 707 O O . ILE A 1 86 ? 4.222 -2.391 -16.767 1.00 96.75 86 ILE A O 1
ATOM 711 N N . GLU A 1 87 ? 2.503 -3.734 -16.220 1.00 96.19 87 GLU A N 1
ATOM 712 C CA . GLU A 1 87 ? 2.313 -4.303 -17.558 1.00 96.19 87 GLU A CA 1
ATOM 713 C C . GLU A 1 87 ? 1.909 -3.223 -18.569 1.00 96.19 87 GLU A C 1
ATOM 715 O O . GLU A 1 87 ? 2.573 -3.055 -19.593 1.00 96.19 87 GLU A O 1
ATOM 720 N N . LEU A 1 88 ? 0.896 -2.412 -18.243 1.00 96.69 88 LEU A N 1
ATOM 721 C CA . LEU A 1 88 ? 0.429 -1.311 -19.097 1.00 96.69 88 LEU A CA 1
ATOM 722 C C . LEU A 1 88 ? 1.514 -0.260 -19.367 1.00 96.69 88 LEU A C 1
ATOM 724 O O . LEU A 1 88 ? 1.522 0.381 -20.418 1.00 96.69 88 LEU A O 1
ATOM 728 N N . ASN A 1 89 ? 2.445 -0.090 -18.430 1.00 94.75 89 ASN A N 1
ATOM 729 C CA . ASN A 1 89 ? 3.522 0.889 -18.524 1.00 94.75 89 ASN A CA 1
ATOM 730 C C . ASN A 1 89 ? 4.864 0.289 -18.977 1.00 94.75 89 ASN A C 1
ATOM 732 O O . ASN A 1 89 ? 5.865 1.009 -18.990 1.00 94.75 89 ASN A O 1
ATOM 736 N N . ASN A 1 90 ? 4.913 -0.988 -19.372 1.00 94.94 90 ASN A N 1
ATOM 737 C CA . ASN A 1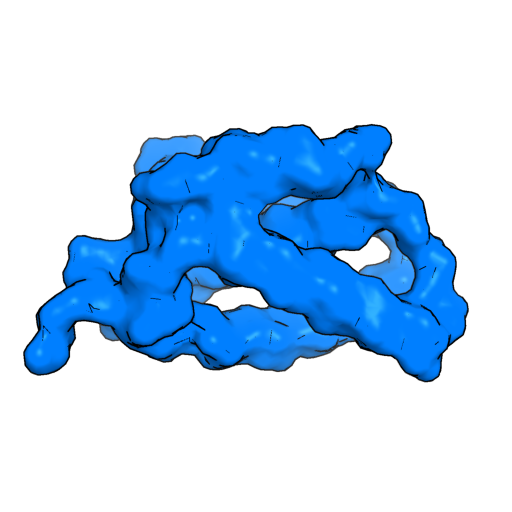 90 ? 6.143 -1.697 -19.755 1.00 94.94 90 ASN A CA 1
ATOM 738 C C . ASN A 1 90 ? 7.259 -1.591 -18.693 1.00 94.94 90 ASN A C 1
ATOM 740 O O . ASN A 1 90 ? 8.430 -1.369 -19.013 1.00 94.94 90 ASN A O 1
ATOM 744 N N . ILE A 1 91 ? 6.894 -1.695 -17.415 1.00 94.81 91 ILE A N 1
ATOM 745 C CA . ILE A 1 91 ? 7.821 -1.698 -16.284 1.00 94.81 91 ILE A CA 1
ATOM 746 C C . ILE A 1 91 ? 8.067 -3.152 -15.869 1.00 94.81 91 ILE A C 1
ATOM 748 O O . ILE A 1 91 ? 7.128 -3.896 -15.607 1.00 94.81 91 ILE A O 1
ATOM 752 N N . SER A 1 92 ? 9.333 -3.557 -15.764 1.00 93.50 92 SER A N 1
ATOM 753 C CA . SER A 1 92 ? 9.697 -4.878 -15.239 1.00 93.50 92 SER A CA 1
ATOM 754 C C . SER A 1 92 ? 10.068 -4.776 -13.763 1.00 93.50 92 SER A C 1
ATOM 756 O O . SER A 1 92 ? 11.043 -4.104 -13.419 1.00 93.50 92 SER A O 1
ATOM 758 N N . LEU A 1 93 ? 9.295 -5.436 -12.896 1.00 94.94 93 LEU A N 1
ATOM 759 C CA . LEU A 1 93 ? 9.547 -5.539 -11.458 1.00 94.94 93 LEU A CA 1
ATOM 760 C C . LEU A 1 93 ? 9.587 -7.009 -11.033 1.00 94.94 93 LEU A C 1
ATOM 762 O O . LEU A 1 93 ? 8.810 -7.830 -11.512 1.00 94.94 93 LEU A O 1
ATOM 766 N N . SER A 1 94 ? 10.463 -7.336 -10.083 1.00 95.38 94 SER A N 1
ATOM 767 C CA . SER A 1 94 ? 10.408 -8.627 -9.389 1.00 95.38 94 SER A CA 1
ATOM 768 C C . SER A 1 94 ? 9.257 -8.652 -8.380 1.00 95.38 94 SER A C 1
ATOM 770 O O . SER A 1 94 ? 8.842 -7.602 -7.891 1.00 95.38 94 SER A O 1
ATOM 772 N N . ASP A 1 95 ? 8.811 -9.841 -7.965 1.00 95.50 95 ASP A N 1
ATOM 773 C CA . ASP A 1 95 ? 7.786 -9.978 -6.916 1.00 95.50 95 ASP A CA 1
ATOM 774 C C . ASP A 1 95 ? 8.150 -9.223 -5.629 1.00 95.50 95 ASP A C 1
ATOM 776 O O . ASP A 1 95 ? 7.290 -8.617 -4.995 1.00 95.50 95 ASP A O 1
ATOM 780 N N . LYS A 1 96 ? 9.442 -9.186 -5.264 1.00 95.62 96 LYS A N 1
ATOM 781 C CA . LYS A 1 96 ? 9.912 -8.384 -4.124 1.00 95.62 96 LYS A CA 1
ATOM 782 C C . LYS A 1 96 ? 9.579 -6.900 -4.315 1.00 95.62 96 LYS A C 1
ATOM 784 O O . LYS A 1 96 ? 9.113 -6.262 -3.382 1.00 95.62 96 LYS A O 1
ATOM 789 N N . ARG A 1 97 ? 9.806 -6.350 -5.510 1.00 95.81 97 ARG A N 1
ATOM 790 C CA . ARG A 1 97 ? 9.533 -4.937 -5.806 1.00 95.81 97 ARG A CA 1
ATOM 791 C C . ARG A 1 97 ? 8.041 -4.642 -5.889 1.00 95.81 97 ARG A C 1
ATOM 793 O O . ARG A 1 97 ? 7.623 -3.578 -5.458 1.00 95.81 97 ARG A O 1
ATOM 800 N N . ILE A 1 98 ? 7.237 -5.586 -6.369 1.00 97.00 98 ILE A N 1
ATOM 801 C CA . ILE A 1 98 ? 5.772 -5.463 -6.347 1.00 97.00 98 ILE A CA 1
ATOM 802 C C . ILE A 1 98 ? 5.270 -5.409 -4.894 1.00 97.00 98 ILE A C 1
ATOM 804 O O . ILE A 1 98 ? 4.455 -4.559 -4.548 1.00 97.00 98 ILE A O 1
ATOM 808 N N . PHE A 1 99 ? 5.813 -6.245 -4.007 1.00 97.25 99 PHE A N 1
ATOM 809 C CA . PHE A 1 99 ? 5.535 -6.133 -2.573 1.00 97.25 99 PHE A CA 1
ATOM 810 C C . PHE A 1 99 ? 6.037 -4.825 -1.964 1.00 97.25 99 PHE A C 1
ATOM 812 O O . PHE A 1 99 ? 5.330 -4.227 -1.159 1.00 97.25 99 PHE A O 1
ATOM 819 N N . ASP A 1 100 ? 7.229 -4.361 -2.344 1.00 97.38 100 ASP A N 1
ATOM 820 C CA . ASP A 1 100 ? 7.758 -3.084 -1.864 1.00 97.38 100 ASP A CA 1
ATOM 821 C C . ASP A 1 100 ? 6.809 -1.923 -2.236 1.00 97.38 100 ASP A C 1
ATOM 823 O O . ASP A 1 100 ? 6.643 -1.007 -1.435 1.00 97.38 100 ASP A O 1
ATOM 827 N N . VAL A 1 101 ? 6.127 -1.978 -3.391 1.00 97.75 101 VAL A N 1
ATOM 828 C CA . VAL A 1 101 ? 5.073 -1.011 -3.761 1.00 97.75 101 VAL A CA 1
ATOM 829 C C . VAL A 1 101 ? 3.909 -1.065 -2.771 1.00 97.75 101 VAL A C 1
ATOM 831 O O . VAL A 1 101 ? 3.562 -0.030 -2.207 1.00 97.75 101 VAL A O 1
ATOM 834 N N . PHE A 1 102 ? 3.358 -2.251 -2.483 1.00 98.00 102 PHE A N 1
ATOM 835 C CA . PHE A 1 102 ? 2.323 -2.413 -1.449 1.00 98.00 102 PHE A CA 1
ATOM 836 C C . PHE A 1 102 ? 2.785 -1.857 -0.093 1.00 98.00 102 PHE A C 1
ATOM 838 O O . PHE A 1 102 ? 2.073 -1.082 0.549 1.00 98.00 102 PHE A O 1
ATOM 845 N N . HIS A 1 103 ? 4.007 -2.198 0.321 1.00 97.50 103 HIS A N 1
ATOM 846 C CA . HIS A 1 103 ? 4.576 -1.739 1.580 1.00 97.50 103 HIS A CA 1
ATOM 847 C C . HIS A 1 103 ? 4.685 -0.208 1.626 1.00 97.50 103 HIS A C 1
ATOM 849 O O . HIS A 1 103 ? 4.207 0.410 2.577 1.00 97.50 103 HIS A O 1
ATOM 855 N N . VAL A 1 104 ? 5.218 0.427 0.580 1.00 97.81 104 VAL A N 1
ATOM 856 C CA . VAL A 1 104 ? 5.293 1.892 0.484 1.00 97.81 104 VAL A CA 1
ATOM 857 C C . VAL A 1 104 ? 3.906 2.528 0.551 1.00 97.81 104 VAL A C 1
ATOM 859 O O . VAL A 1 104 ? 3.747 3.520 1.261 1.00 97.81 104 VAL A O 1
ATOM 862 N N . THR A 1 105 ? 2.892 1.955 -0.101 1.00 98.25 105 THR A N 1
ATOM 863 C CA . THR A 1 105 ? 1.509 2.448 -0.009 1.00 98.25 105 THR A CA 1
ATOM 864 C C . THR A 1 105 ? 1.010 2.432 1.441 1.00 98.25 105 THR A C 1
ATOM 866 O O . THR A 1 105 ? 0.488 3.437 1.924 1.00 98.25 105 THR A O 1
ATOM 869 N N . THR A 1 106 ? 1.245 1.349 2.193 1.00 97.94 106 THR A N 1
ATOM 870 C CA . THR A 1 106 ? 0.853 1.280 3.618 1.00 97.94 106 THR A CA 1
ATOM 871 C C . THR A 1 106 ? 1.604 2.300 4.488 1.00 97.94 106 THR A C 1
ATOM 873 O O . THR A 1 106 ? 1.018 2.924 5.378 1.00 97.94 106 THR A O 1
ATOM 876 N N . LEU A 1 107 ? 2.891 2.542 4.217 1.00 97.44 107 LEU A N 1
ATOM 877 C CA . LEU A 1 107 ? 3.687 3.547 4.928 1.00 97.44 107 LEU A CA 1
ATOM 878 C C . LEU A 1 107 ? 3.236 4.975 4.602 1.00 97.44 107 LEU A C 1
ATOM 880 O O . LEU A 1 107 ? 3.133 5.803 5.508 1.00 97.44 107 LEU A O 1
ATOM 884 N N . LYS A 1 108 ? 2.913 5.269 3.338 1.00 97.12 108 LYS A N 1
ATOM 885 C CA . LYS A 1 108 ? 2.345 6.562 2.933 1.00 97.12 108 LYS A CA 1
ATOM 886 C C . LYS A 1 108 ? 0.978 6.794 3.580 1.00 97.12 108 LYS A C 1
ATOM 888 O O . LYS A 1 108 ? 0.726 7.899 4.053 1.00 97.12 108 LYS A O 1
ATOM 893 N N . LEU A 1 109 ? 0.139 5.762 3.716 1.00 97.25 109 LEU A N 1
ATOM 894 C CA . LEU A 1 109 ? -1.146 5.879 4.421 1.00 97.25 109 LEU A CA 1
ATOM 895 C C . LEU A 1 109 ? -0.947 6.176 5.906 1.00 97.25 109 LEU A C 1
ATOM 897 O O . LEU A 1 109 ? -1.607 7.051 6.466 1.00 97.25 109 LEU A O 1
ATOM 901 N N . THR A 1 110 ? 0.042 5.528 6.519 1.00 97.19 110 THR A N 1
ATOM 902 C CA . THR A 1 110 ? 0.461 5.809 7.899 1.00 97.19 110 THR A CA 1
ATOM 903 C C . THR A 1 110 ? 0.940 7.260 8.035 1.00 97.19 110 THR A C 1
ATOM 905 O O . THR A 1 110 ? 0.550 7.977 8.958 1.00 97.19 110 THR A O 1
ATOM 908 N N . GLN A 1 111 ? 1.750 7.737 7.085 1.00 96.00 111 GLN A N 1
ATOM 909 C CA . GLN A 1 111 ? 2.226 9.118 7.055 1.00 96.00 111 GLN A CA 1
ATOM 910 C C . GLN A 1 111 ? 1.070 10.116 6.911 1.00 96.00 111 GLN A C 1
ATOM 912 O O . GLN A 1 111 ? 1.066 11.138 7.598 1.00 96.00 111 GLN A O 1
ATOM 917 N N . GLN A 1 112 ? 0.085 9.840 6.055 1.00 95.38 112 GLN A N 1
ATOM 918 C CA . GLN A 1 112 ? -1.101 10.685 5.900 1.00 95.38 112 GLN A CA 1
ATOM 919 C C . GLN A 1 112 ? -1.949 10.706 7.177 1.00 95.38 112 GLN A C 1
ATOM 921 O O . GLN A 1 112 ? -2.384 11.781 7.594 1.00 95.38 112 GLN A O 1
ATOM 926 N N . ALA A 1 113 ? -2.106 9.569 7.861 1.00 95.62 113 ALA A N 1
ATOM 927 C CA . ALA A 1 113 ? -2.827 9.486 9.132 1.00 95.62 113 ALA A CA 1
ATOM 928 C C . ALA A 1 113 ? -2.216 10.397 10.214 1.00 95.62 113 ALA A C 1
ATOM 930 O O . ALA A 1 113 ? -2.944 11.060 10.949 1.00 95.62 113 ALA A O 1
ATOM 931 N N . TYR A 1 114 ? -0.886 10.528 10.275 1.00 94.25 114 TYR A N 1
ATOM 932 C CA . TYR A 1 114 ? -0.228 11.471 11.193 1.00 94.25 114 TYR A CA 1
ATOM 933 C C . TYR A 1 114 ? -0.506 12.954 10.905 1.00 94.25 114 TYR A C 1
ATOM 935 O O . TYR A 1 114 ? -0.276 13.796 11.776 1.00 94.25 114 TYR A O 1
ATOM 943 N N . HIS A 1 115 ? -0.938 13.295 9.691 1.00 93.38 115 HIS A N 1
ATOM 944 C CA . HIS A 1 115 ? -1.195 14.675 9.268 1.00 93.38 115 HIS A CA 1
ATOM 945 C C . HIS A 1 115 ? -2.684 15.003 9.150 1.00 93.38 115 HIS A C 1
ATOM 947 O O . HIS A 1 115 ? -3.043 16.178 9.121 1.00 93.38 115 HIS A O 1
ATOM 953 N N . ASN A 1 116 ? -3.544 13.987 9.096 1.00 94.50 116 ASN A N 1
ATOM 954 C CA . ASN A 1 116 ? -4.978 14.134 8.919 1.00 94.50 116 ASN A CA 1
ATOM 955 C C . ASN A 1 116 ? -5.723 13.522 10.121 1.00 94.50 116 ASN A C 1
ATOM 957 O O . ASN A 1 116 ? -5.923 12.306 10.157 1.00 94.50 116 ASN A O 1
ATOM 961 N N . PRO A 1 117 ? -6.177 14.348 11.085 1.00 92.94 117 PRO A N 1
ATOM 962 C CA . PRO A 1 117 ? -6.904 13.871 12.260 1.00 92.94 117 PRO A CA 1
ATOM 963 C C . PRO A 1 117 ? -8.149 13.046 11.919 1.00 92.94 117 PRO A C 1
ATOM 965 O O . PRO A 1 117 ? -8.402 12.048 12.581 1.00 92.94 117 PRO A O 1
ATOM 968 N N . LYS A 1 118 ? -8.878 13.400 10.850 1.00 94.00 118 LYS A N 1
ATOM 969 C CA . LYS A 1 118 ? -10.077 12.657 10.428 1.00 94.00 118 LYS A CA 1
ATOM 970 C C . LYS A 1 118 ? -9.726 11.249 9.956 1.00 94.00 118 LYS A C 1
ATOM 972 O O . LYS A 1 118 ? -10.388 10.289 10.328 1.00 94.00 118 LYS A O 1
ATOM 977 N N . LEU A 1 119 ? -8.660 11.124 9.164 1.00 94.62 119 LEU A N 1
ATOM 978 C CA . LEU A 1 119 ? -8.162 9.821 8.724 1.00 94.62 119 LEU A CA 1
ATOM 979 C C . LEU A 1 119 ? -7.640 9.001 9.912 1.00 94.62 119 LEU A C 1
ATOM 981 O O . LEU A 1 119 ? -7.890 7.803 9.984 1.00 94.62 119 LEU A O 1
ATOM 985 N N . MET A 1 120 ? -6.963 9.640 10.872 1.00 94.31 120 MET A N 1
ATOM 986 C CA . MET A 1 120 ? -6.528 8.974 12.103 1.00 94.31 120 MET A CA 1
ATOM 987 C C . MET A 1 120 ? -7.712 8.437 12.918 1.00 94.31 120 MET A C 1
ATOM 989 O O . MET A 1 120 ? -7.637 7.321 13.427 1.00 94.31 120 MET A O 1
ATOM 993 N N . GLU A 1 121 ? -8.785 9.212 13.074 1.00 93.69 121 GLU A N 1
ATOM 994 C CA . GLU A 1 121 ? -9.996 8.757 13.768 1.00 93.69 121 GLU A CA 1
ATOM 995 C C . GLU A 1 121 ? -10.665 7.597 13.033 1.00 93.69 121 GLU A C 1
ATOM 997 O O . GLU A 1 121 ? -11.034 6.612 13.672 1.00 93.69 121 GLU A O 1
ATOM 1002 N N . LEU A 1 122 ? -10.733 7.673 11.702 1.00 94.06 122 LEU A N 1
ATOM 1003 C CA . LEU A 1 122 ? -11.283 6.616 10.862 1.00 94.06 122 LEU A CA 1
ATOM 1004 C C . LEU A 1 122 ? -10.485 5.306 10.980 1.00 94.06 122 LEU A C 1
ATOM 1006 O O . LEU A 1 122 ? -11.072 4.245 11.146 1.00 94.06 122 LEU A O 1
ATOM 1010 N N . ILE A 1 123 ? -9.150 5.366 10.971 1.00 94.00 123 ILE A N 1
ATOM 1011 C CA . ILE A 1 123 ? -8.281 4.187 11.154 1.00 94.00 123 ILE A CA 1
ATOM 1012 C C . ILE A 1 123 ? -8.432 3.580 12.556 1.00 94.00 123 ILE A C 1
ATOM 1014 O O . ILE A 1 123 ? -8.294 2.370 12.732 1.00 94.00 123 ILE A O 1
ATOM 1018 N N . LYS A 1 124 ? -8.693 4.397 13.580 1.00 91.38 124 LYS A N 1
ATOM 1019 C CA . LYS A 1 124 ? -8.932 3.895 14.942 1.00 91.38 124 LYS A CA 1
ATOM 1020 C C . LYS A 1 124 ? -10.309 3.256 15.091 1.00 91.38 124 LYS A C 1
ATOM 1022 O O . LYS A 1 124 ? -10.449 2.344 15.898 1.00 91.38 124 LYS A O 1
ATOM 1027 N N . ASN A 1 125 ? -11.297 3.734 14.336 1.00 88.50 125 ASN A N 1
ATOM 1028 C CA . ASN A 1 125 ? -12.685 3.295 14.429 1.00 88.50 125 ASN A CA 1
ATOM 1029 C C . ASN A 1 125 ? -13.307 3.076 13.033 1.00 88.50 125 ASN A C 1
ATOM 1031 O O . ASN A 1 125 ? -14.207 3.821 12.635 1.00 88.50 125 ASN A O 1
ATOM 1035 N N . PRO A 1 126 ? -12.875 2.047 1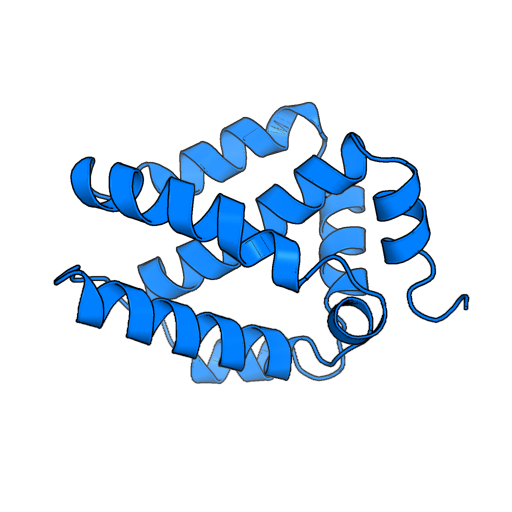2.282 1.00 78.31 126 PRO A N 1
ATOM 1036 C CA . PRO A 1 126 ? -13.308 1.836 10.897 1.00 78.31 126 PRO A CA 1
ATOM 1037 C C . PRO A 1 126 ? -14.792 1.450 10.751 1.00 78.31 126 PRO A C 1
ATOM 1039 O O . PRO A 1 126 ? -15.306 1.442 9.642 1.00 78.31 126 PRO A O 1
ATOM 1042 N N . HIS A 1 127 ? -15.506 1.168 11.847 1.00 72.94 127 HIS A N 1
ATOM 1043 C CA . HIS A 1 127 ? -16.940 0.832 11.842 1.00 72.94 127 HIS A CA 1
ATOM 1044 C C . HIS A 1 127 ? -17.834 1.912 12.472 1.00 72.94 127 HIS A C 1
ATOM 1046 O O . HIS A 1 127 ? -19.019 1.676 12.691 1.00 72.94 127 HIS A O 1
ATOM 1052 N N . SER A 1 128 ? -17.288 3.082 12.814 1.00 58.88 128 SER A N 1
ATOM 1053 C CA . SER A 1 128 ? -18.069 4.182 13.387 1.00 58.88 128 SER A CA 1
ATOM 1054 C C . SER A 1 128 ? -18.706 5.031 12.289 1.00 58.88 128 SER A C 1
ATOM 1056 O O . SER A 1 128 ? -18.208 6.109 11.983 1.00 58.88 128 SER A O 1
ATOM 1058 N N . ASN A 1 129 ? -19.801 4.538 11.709 1.00 50.09 129 ASN A N 1
ATOM 1059 C CA . ASN A 1 129 ? -20.762 5.333 10.940 1.00 50.09 129 ASN A CA 1
ATOM 1060 C C . ASN A 1 129 ? -22.184 5.007 11.391 1.00 50.09 129 ASN A C 1
ATOM 1062 O O . ASN A 1 129 ? -22.505 3.801 11.479 1.00 50.09 129 ASN A O 1
#

Foldseek 3Di:
DDLVVVLVVQFPPFLLNLLVVCPVPPDLVCLVVVLCVLCVPPDPVVCVQLVVVLVVVLVVCLALVRRGDRVSVVSVVQLVVLVVSCVVVVHDDDPSNSVSSVVSSSSVLSNVLVVDVVSVVCSVPSPDD

Radius of gyration: 14.3 Å; chains: 1; bounding box: 37×32×37 Å